Protein AF-A0A7S0TZ44-F1 (afdb_monomer)

pLDDT: mean 77.36, std 18.22, range [41.59, 94.25]

Structure (mmCIF, N/CA/C/O backbone):
data_AF-A0A7S0TZ44-F1
#
_entry.id   AF-A0A7S0TZ44-F1
#
loop_
_atom_site.group_PDB
_atom_site.id
_atom_site.type_symbol
_atom_site.label_atom_id
_atom_site.label_alt_id
_atom_site.label_comp_id
_atom_site.label_asym_id
_atom_site.label_entity_id
_atom_site.label_seq_id
_atom_site.pdbx_PDB_ins_code
_atom_site.Cartn_x
_atom_site.Cartn_y
_atom_site.Cartn_z
_atom_site.occupancy
_atom_site.B_iso_or_equiv
_atom_site.auth_seq_id
_atom_site.auth_comp_id
_atom_site.auth_asym_id
_atom_site.auth_atom_id
_atom_site.pdbx_PDB_model_num
ATOM 1 N N . SER A 1 1 ? 3.700 -20.459 31.902 1.00 42.25 1 SER A N 1
ATOM 2 C CA . SER A 1 1 ? 3.977 -20.984 30.556 1.00 42.25 1 SER A CA 1
ATOM 3 C C . SER A 1 1 ? 3.675 -19.927 29.524 1.00 42.25 1 SER A C 1
ATOM 5 O O . SER A 1 1 ? 2.508 -19.684 29.260 1.00 42.25 1 SER A O 1
ATOM 7 N N . SER A 1 2 ? 4.704 -19.300 28.960 1.00 41.72 2 SER A N 1
ATOM 8 C CA . SER A 1 2 ? 4.569 -18.584 27.691 1.00 41.72 2 SER A CA 1
ATOM 9 C C . SER A 1 2 ? 5.409 -19.339 26.679 1.00 41.72 2 SER A C 1
ATOM 11 O O . SER A 1 2 ? 6.624 -19.182 26.624 1.00 41.72 2 SER A O 1
ATOM 13 N N . SER A 1 3 ? 4.753 -20.222 25.932 1.00 45.66 3 SER A N 1
ATOM 14 C CA . SER A 1 3 ? 5.326 -20.787 24.719 1.00 45.66 3 SER A CA 1
ATOM 15 C C . SER A 1 3 ? 5.239 -19.704 23.650 1.00 45.66 3 SER A C 1
ATOM 17 O O . SER A 1 3 ? 4.168 -19.455 23.110 1.00 45.66 3 SER A O 1
ATOM 19 N N . SER A 1 4 ? 6.351 -19.039 23.356 1.00 49.12 4 SER A N 1
ATOM 20 C CA . SER A 1 4 ? 6.567 -18.472 22.026 1.00 49.12 4 SER A CA 1
ATOM 21 C C . SER A 1 4 ? 7.534 -19.400 21.322 1.00 49.12 4 SER A C 1
ATOM 23 O O . SER A 1 4 ? 8.748 -19.291 21.456 1.00 49.12 4 SER A O 1
ATOM 25 N N . SER A 1 5 ? 6.961 -20.376 20.629 1.00 53.22 5 SER A N 1
ATOM 26 C CA . SER A 1 5 ? 7.654 -21.096 19.579 1.00 53.22 5 SER A CA 1
ATOM 27 C C . SER A 1 5 ? 6.917 -20.779 18.292 1.00 53.22 5 SER A C 1
ATOM 29 O O . SER A 1 5 ? 5.775 -21.185 18.114 1.00 53.22 5 SER A O 1
ATOM 31 N N . SER A 1 6 ? 7.568 -20.000 17.441 1.00 48.81 6 SER A N 1
ATOM 32 C CA . SER A 1 6 ? 7.549 -20.251 16.007 1.00 48.81 6 SER A CA 1
ATOM 33 C C . SER A 1 6 ? 8.758 -19.548 15.414 1.00 48.81 6 SER A C 1
ATOM 35 O O . SER A 1 6 ? 8.700 -18.423 14.929 1.00 48.81 6 SER A O 1
ATOM 37 N N . SER A 1 7 ? 9.897 -20.223 15.542 1.00 59.69 7 SER A N 1
ATOM 38 C CA . SER A 1 7 ? 10.967 -20.060 14.574 1.00 59.69 7 SER A CA 1
ATOM 39 C C . SER A 1 7 ? 10.567 -20.937 13.394 1.00 59.69 7 SER A C 1
ATOM 41 O O . SER A 1 7 ? 10.600 -22.161 13.498 1.00 59.69 7 SER A O 1
ATOM 43 N N . SER A 1 8 ? 10.110 -20.321 12.310 1.00 46.38 8 SER A N 1
ATOM 44 C CA . SER A 1 8 ? 10.049 -20.980 11.011 1.00 46.38 8 SER A CA 1
ATOM 45 C C . SER A 1 8 ? 10.737 -20.057 10.023 1.00 46.38 8 SER A C 1
ATOM 47 O O . SER A 1 8 ? 10.127 -19.186 9.409 1.00 46.38 8 SER A O 1
ATOM 49 N N . SER A 1 9 ? 12.058 -20.212 9.945 1.00 48.16 9 SER A N 1
ATOM 50 C CA . SER A 1 9 ? 12.849 -19.749 8.814 1.00 48.16 9 SER A CA 1
ATOM 51 C C . SER A 1 9 ? 12.492 -20.613 7.606 1.00 48.16 9 SER A C 1
ATOM 53 O O . SER A 1 9 ? 13.201 -21.559 7.278 1.00 48.16 9 SER A O 1
ATOM 55 N N . SER A 1 10 ? 11.377 -20.302 6.956 1.00 46.41 10 SER A N 1
ATOM 56 C CA . SER A 1 10 ? 11.284 -20.434 5.508 1.00 46.41 10 SER A CA 1
ATOM 57 C C . SER A 1 10 ? 11.342 -19.022 4.953 1.00 46.41 10 SER A C 1
ATOM 59 O O . SER A 1 10 ? 10.679 -18.109 5.440 1.00 46.41 10 SER A O 1
ATOM 61 N N . LEU A 1 11 ? 12.242 -18.808 3.997 1.00 44.06 11 LEU A N 1
ATOM 62 C CA . LEU A 1 11 ? 12.350 -17.562 3.247 1.00 44.06 11 LEU A CA 1
ATOM 63 C C . LEU A 1 11 ? 11.166 -17.490 2.278 1.00 44.06 11 LEU A C 1
ATOM 65 O O . LEU A 1 11 ? 11.339 -17.477 1.065 1.00 44.06 11 LEU A O 1
ATOM 69 N N . ASP A 1 12 ? 9.950 -17.484 2.811 1.00 50.78 12 ASP A N 1
ATOM 70 C CA . ASP A 1 12 ? 8.770 -17.135 2.050 1.00 50.78 12 ASP A CA 1
ATOM 71 C C . ASP A 1 12 ? 8.889 -15.631 1.810 1.00 50.78 12 ASP A C 1
ATOM 73 O O . ASP A 1 12 ? 8.639 -14.818 2.705 1.00 50.78 12 ASP A O 1
ATOM 77 N N . SER A 1 13 ? 9.335 -15.234 0.616 1.00 53.44 13 SER A N 1
ATOM 78 C CA . SER A 1 13 ? 9.486 -13.824 0.223 1.00 53.44 13 SER A CA 1
ATOM 79 C C . SER A 1 13 ? 8.228 -12.990 0.521 1.00 53.44 13 SER A C 1
ATOM 81 O O . SER A 1 13 ? 8.322 -11.788 0.756 1.00 53.44 13 SER A O 1
ATOM 83 N N . ASN A 1 14 ? 7.066 -13.641 0.620 1.00 54.12 14 ASN A N 1
ATOM 84 C CA . ASN A 1 14 ? 5.782 -13.039 0.962 1.00 54.12 14 ASN A CA 1
ATOM 85 C C . ASN A 1 14 ? 5.677 -12.547 2.419 1.00 54.12 14 ASN A C 1
ATOM 87 O O . ASN A 1 14 ? 4.995 -11.554 2.664 1.00 54.12 14 ASN A O 1
ATOM 91 N N . ASN A 1 15 ? 6.366 -13.162 3.391 1.00 55.81 15 ASN A N 1
ATOM 92 C CA . ASN A 1 15 ? 6.263 -12.758 4.804 1.00 55.81 15 ASN A CA 1
ATOM 93 C C . ASN A 1 15 ? 7.085 -11.493 5.135 1.00 55.81 15 ASN A C 1
ATOM 95 O O . ASN A 1 15 ? 6.865 -10.843 6.156 1.00 55.81 15 ASN A O 1
ATOM 99 N N . GLN A 1 16 ? 8.020 -11.107 4.261 1.00 62.81 16 GLN A N 1
ATOM 100 C CA . GLN A 1 16 ? 8.857 -9.912 4.445 1.00 62.81 16 GLN A CA 1
ATOM 101 C C . GLN A 1 16 ? 8.170 -8.617 3.977 1.00 62.81 16 GLN A C 1
ATOM 103 O O . GLN A 1 16 ? 8.497 -7.530 4.455 1.00 62.81 16 GLN A O 1
ATOM 108 N N . LEU A 1 17 ? 7.176 -8.720 3.091 1.00 74.19 17 LEU A N 1
ATOM 109 C CA . LEU A 1 17 ? 6.434 -7.577 2.548 1.00 74.19 17 LEU A CA 1
ATOM 110 C C . LEU A 1 17 ? 5.672 -6.773 3.623 1.00 74.19 17 LEU A C 1
ATOM 112 O O . LEU A 1 17 ? 5.845 -5.549 3.672 1.00 74.19 17 LEU A O 1
ATOM 116 N N . PRO A 1 18 ? 4.866 -7.393 4.516 1.00 72.44 18 PRO A N 1
ATOM 117 C CA . PRO A 1 18 ? 4.168 -6.650 5.568 1.00 72.44 18 PRO A CA 1
ATOM 118 C C . PRO A 1 18 ? 5.127 -6.050 6.605 1.00 72.44 18 PRO A C 1
ATOM 120 O O . PRO A 1 18 ? 4.837 -4.991 7.162 1.00 72.44 18 PRO A O 1
ATOM 123 N N . MET A 1 19 ? 6.286 -6.679 6.831 1.00 70.69 19 MET A N 1
ATOM 124 C CA . MET A 1 19 ? 7.316 -6.178 7.750 1.00 70.69 19 MET A CA 1
ATOM 125 C C . MET A 1 19 ? 7.849 -4.824 7.270 1.00 70.69 19 MET A C 1
ATOM 127 O O . MET A 1 19 ? 7.840 -3.854 8.024 1.00 70.69 19 MET A O 1
ATOM 131 N N . GLN A 1 20 ? 8.219 -4.734 5.989 1.00 73.19 20 GLN A N 1
ATOM 132 C CA . GLN A 1 20 ? 8.731 -3.501 5.383 1.00 73.19 20 GLN A CA 1
ATOM 133 C C . GLN A 1 20 ? 7.664 -2.414 5.239 1.00 73.19 20 GLN A C 1
ATOM 135 O O . GLN A 1 20 ? 7.935 -1.223 5.369 1.00 73.19 20 GLN A O 1
ATOM 140 N N . PHE A 1 21 ? 6.412 -2.810 5.028 1.00 77.94 21 PHE A N 1
ATOM 141 C CA . PHE A 1 21 ? 5.292 -1.876 5.002 1.00 77.94 21 PHE A CA 1
ATOM 142 C C . PHE A 1 21 ? 5.088 -1.153 6.344 1.00 77.94 21 PHE A C 1
ATOM 144 O O . PHE A 1 21 ? 4.677 0.014 6.371 1.00 77.94 21 PHE A O 1
ATOM 151 N N . ASN A 1 22 ? 5.396 -1.841 7.448 1.00 74.50 22 ASN A N 1
ATOM 152 C CA . ASN A 1 22 ? 5.301 -1.303 8.797 1.00 74.50 22 ASN A CA 1
ATOM 153 C C . ASN A 1 22 ? 6.616 -0.672 9.301 1.00 74.50 22 ASN A C 1
ATOM 155 O O . ASN A 1 22 ? 6.655 -0.205 10.441 1.00 74.50 22 ASN A O 1
ATOM 159 N N . GLU A 1 23 ? 7.669 -0.612 8.474 1.00 66.94 23 GLU A N 1
ATOM 160 C CA . GLU A 1 23 ? 8.901 0.110 8.812 1.00 66.94 23 GLU A CA 1
ATOM 161 C C . GLU A 1 23 ? 8.597 1.597 9.028 1.00 66.94 23 GLU A C 1
ATOM 163 O O . GLU A 1 23 ? 7.904 2.264 8.240 1.00 66.94 23 GLU A O 1
ATOM 168 N N . MET A 1 24 ? 9.125 2.131 10.128 1.00 58.72 24 MET A N 1
ATOM 169 C CA . MET A 1 24 ? 9.036 3.555 10.416 1.00 58.72 24 MET A CA 1
ATOM 170 C C . MET A 1 24 ? 10.027 4.313 9.540 1.00 58.72 24 MET A C 1
ATOM 172 O O . MET A 1 24 ? 11.190 3.943 9.411 1.00 58.72 24 MET A O 1
ATOM 176 N N . HIS A 1 25 ? 9.573 5.413 8.946 1.00 52.88 25 HIS A N 1
ATOM 177 C CA . HIS A 1 25 ? 10.436 6.213 8.092 1.00 52.88 25 HIS A CA 1
ATOM 178 C C . HIS A 1 25 ? 11.391 7.067 8.939 1.00 52.88 25 HIS A C 1
ATOM 180 O O . HIS A 1 25 ? 11.000 8.113 9.468 1.00 52.88 25 HIS A O 1
ATOM 186 N N . GLU A 1 26 ? 12.662 6.678 9.019 1.00 49.28 26 GLU A N 1
ATOM 187 C CA . GLU A 1 26 ? 13.700 7.502 9.636 1.00 49.28 26 GLU A CA 1
ATOM 188 C C . GLU A 1 26 ? 14.156 8.609 8.677 1.00 49.28 26 GLU A C 1
ATOM 190 O O . GLU A 1 26 ? 14.868 8.383 7.703 1.00 49.28 26 GLU A O 1
ATOM 195 N N . SER A 1 27 ? 13.753 9.852 8.955 1.00 44.59 27 SER A N 1
ATOM 196 C CA . SER A 1 27 ? 14.374 11.030 8.344 1.00 44.59 27 SER A CA 1
ATOM 197 C C . SER A 1 27 ? 15.217 11.736 9.395 1.00 44.59 27 SER A C 1
ATOM 199 O O . SER A 1 27 ? 14.709 12.062 10.471 1.00 44.59 27 SER A O 1
ATOM 201 N N . ARG A 1 28 ? 16.494 11.993 9.071 1.00 45.84 28 ARG A N 1
ATOM 202 C CA . ARG A 1 28 ? 17.472 12.696 9.921 1.00 45.84 28 ARG A CA 1
ATOM 203 C C . ARG A 1 28 ? 16.820 13.870 10.665 1.00 45.84 28 ARG A C 1
ATOM 205 O O . ARG A 1 28 ? 16.541 14.909 10.076 1.00 45.84 28 ARG A O 1
ATOM 212 N N . GLY A 1 29 ? 16.579 13.682 11.962 1.00 49.50 29 GLY A N 1
ATOM 213 C CA . GLY A 1 29 ? 16.135 14.728 12.886 1.00 49.50 29 GLY A CA 1
ATOM 214 C C . GLY A 1 29 ? 14.635 14.814 13.186 1.00 49.50 29 GLY A C 1
ATOM 215 O O . GLY A 1 29 ? 14.265 15.613 14.043 1.00 49.50 29 GLY A O 1
ATOM 216 N N . ARG A 1 30 ? 13.755 14.009 12.567 1.00 50.12 30 ARG A N 1
ATOM 217 C CA . ARG A 1 30 ? 12.316 14.033 12.895 1.00 50.12 30 ARG A CA 1
ATOM 218 C C . ARG A 1 30 ? 11.755 12.621 13.035 1.00 50.12 30 ARG A C 1
ATOM 220 O O . ARG A 1 30 ? 11.663 11.888 12.057 1.00 50.12 30 ARG A O 1
ATOM 227 N N . ARG A 1 31 ? 11.379 12.253 14.266 1.00 53.88 31 ARG A N 1
ATOM 228 C CA . ARG A 1 31 ? 10.688 10.993 14.577 1.00 53.88 31 ARG A CA 1
ATOM 229 C C . ARG A 1 31 ? 9.304 11.029 13.935 1.00 53.88 31 ARG A C 1
ATOM 231 O O . ARG A 1 31 ? 8.388 11.629 14.488 1.00 53.88 31 ARG A O 1
ATOM 238 N N . HIS A 1 32 ? 9.171 10.450 12.747 1.00 61.16 32 HIS A N 1
ATOM 239 C CA . HIS A 1 32 ? 7.865 10.178 12.166 1.00 61.16 32 HIS A CA 1
ATOM 240 C C . HIS A 1 32 ? 7.339 8.878 12.764 1.00 61.16 32 HIS A C 1
ATOM 242 O O . HIS A 1 32 ? 7.989 7.844 12.682 1.00 61.16 32 HIS A O 1
ATOM 248 N N . THR A 1 33 ? 6.164 8.948 13.378 1.00 77.19 33 THR A N 1
ATOM 249 C CA . THR A 1 33 ? 5.504 7.801 14.0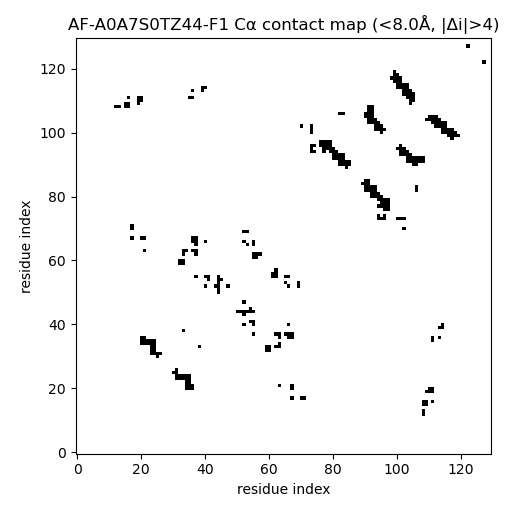04 1.00 77.19 33 THR A CA 1
ATOM 250 C C . THR A 1 33 ? 4.580 7.060 13.016 1.00 77.19 33 THR A C 1
ATOM 252 O O . THR A 1 33 ? 4.096 5.967 13.318 1.00 77.19 33 THR A O 1
ATOM 255 N N . LEU A 1 34 ? 4.368 7.622 11.821 1.00 83.69 34 LEU A N 1
ATOM 256 C CA . LEU A 1 34 ? 3.627 7.023 10.707 1.00 83.69 34 LEU A CA 1
ATOM 257 C C . LEU A 1 34 ? 4.532 6.228 9.766 1.00 83.69 34 LEU A C 1
ATOM 259 O O . LEU A 1 34 ? 5.572 6.724 9.323 1.00 83.69 34 LEU A O 1
ATOM 263 N N . THR A 1 35 ? 4.073 5.039 9.387 1.00 87.94 35 THR A N 1
ATOM 264 C CA . THR A 1 35 ? 4.765 4.157 8.440 1.00 87.94 35 THR A CA 1
ATOM 265 C C . THR A 1 35 ? 4.582 4.613 6.995 1.00 87.94 35 THR A C 1
ATOM 267 O O . THR A 1 35 ? 3.701 5.418 6.665 1.00 87.94 35 THR A O 1
ATOM 270 N N . VAL A 1 36 ? 5.421 4.091 6.097 1.00 88.88 36 VAL A N 1
ATOM 271 C CA . VAL A 1 36 ? 5.282 4.318 4.648 1.00 88.88 36 VAL A CA 1
ATOM 272 C C . VAL A 1 36 ? 3.903 3.893 4.138 1.00 88.88 36 VAL A C 1
ATOM 274 O O . VAL A 1 36 ? 3.276 4.627 3.368 1.00 88.88 36 VAL A O 1
ATOM 277 N N . GLY A 1 37 ? 3.393 2.771 4.646 1.00 89.00 37 GLY A N 1
ATOM 278 C CA . GLY A 1 37 ? 2.079 2.245 4.318 1.00 89.00 37 GLY A CA 1
ATOM 279 C C . GLY A 1 37 ? 0.926 3.159 4.717 1.00 89.00 37 GLY A C 1
ATOM 280 O O . GLY A 1 37 ? 0.086 3.496 3.883 1.00 89.00 37 GLY A O 1
ATOM 281 N N . ALA A 1 38 ? 0.922 3.646 5.961 1.00 90.44 38 ALA A N 1
ATOM 282 C CA . ALA A 1 38 ? -0.117 4.550 6.458 1.00 90.44 38 ALA A CA 1
ATOM 283 C C . ALA A 1 38 ? -0.186 5.861 5.668 1.00 90.44 38 ALA A C 1
ATOM 285 O O . ALA A 1 38 ? -1.268 6.382 5.385 1.00 90.44 38 ALA A O 1
ATOM 286 N N . ARG A 1 39 ? 0.976 6.387 5.266 1.00 89.75 39 ARG A N 1
ATOM 287 C CA . ARG A 1 39 ? 1.061 7.602 4.445 1.00 89.75 39 ARG A CA 1
ATOM 288 C C . ARG A 1 39 ? 0.501 7.381 3.044 1.00 89.75 39 ARG A C 1
ATOM 290 O O . ARG A 1 39 ? -0.170 8.272 2.526 1.00 89.75 39 ARG A O 1
ATOM 297 N N . ALA A 1 40 ? 0.789 6.232 2.432 1.00 90.94 40 ALA A N 1
ATOM 298 C CA . ALA A 1 40 ? 0.234 5.881 1.132 1.00 90.94 40 ALA A CA 1
ATOM 299 C C . ALA A 1 40 ? -1.282 5.670 1.228 1.00 90.94 40 ALA A C 1
ATOM 301 O O . ALA A 1 40 ? -2.020 6.300 0.474 1.00 90.94 40 ALA A O 1
ATOM 302 N N . LEU A 1 41 ? -1.748 4.884 2.206 1.00 90.94 41 LEU A N 1
ATOM 303 C CA . LEU A 1 41 ? -3.168 4.591 2.401 1.00 90.94 41 LEU A CA 1
ATOM 304 C C . LEU A 1 41 ? -3.993 5.870 2.560 1.00 90.94 41 LEU A C 1
ATOM 306 O O . LEU A 1 41 ? -4.994 6.038 1.873 1.00 90.94 41 LEU A O 1
ATOM 310 N N . ALA A 1 42 ? -3.543 6.809 3.398 1.00 90.00 42 ALA A N 1
ATOM 311 C CA . ALA A 1 42 ? -4.257 8.063 3.632 1.00 90.00 42 ALA A CA 1
ATOM 312 C C . ALA A 1 42 ? -4.504 8.872 2.346 1.00 90.00 42 ALA A C 1
ATOM 314 O O . ALA A 1 42 ? -5.534 9.535 2.231 1.00 90.00 42 ALA A O 1
ATOM 315 N N . LYS A 1 43 ? -3.597 8.798 1.360 1.00 87.75 43 LYS A N 1
ATOM 316 C CA . LYS A 1 43 ? -3.779 9.450 0.052 1.00 87.75 43 LYS A CA 1
ATOM 317 C C . LYS A 1 43 ? -4.850 8.774 -0.802 1.00 87.75 43 LYS A C 1
ATOM 319 O O . LYS A 1 43 ? -5.556 9.468 -1.526 1.00 87.75 43 LYS A O 1
ATOM 324 N N . HIS A 1 44 ? -4.965 7.451 -0.732 1.00 87.62 44 HIS A N 1
ATOM 325 C CA . HIS A 1 44 ? -5.999 6.715 -1.459 1.00 87.62 44 HIS A CA 1
ATOM 326 C C . HIS A 1 44 ? -7.358 6.827 -0.762 1.00 87.62 44 HIS A C 1
ATOM 328 O O . HIS A 1 44 ? -8.355 7.092 -1.425 1.00 87.62 44 HIS A O 1
ATOM 334 N N . ALA A 1 45 ? -7.390 6.746 0.569 1.00 88.19 45 ALA A N 1
ATOM 335 C CA . ALA A 1 45 ? -8.599 6.894 1.378 1.00 88.19 45 ALA A CA 1
ATOM 336 C C . ALA A 1 45 ? -9.296 8.251 1.181 1.00 88.19 45 ALA A C 1
ATOM 338 O O . ALA A 1 45 ? -10.518 8.316 1.173 1.00 88.19 45 ALA A O 1
ATOM 339 N N . VAL A 1 46 ? -8.541 9.340 0.976 1.00 84.75 46 VAL A N 1
ATOM 340 C CA . VAL A 1 46 ? -9.137 10.659 0.679 1.00 84.75 46 VAL A CA 1
ATOM 341 C C . VAL A 1 46 ? -9.618 10.792 -0.772 1.00 84.75 46 VAL A C 1
ATOM 343 O O . VAL A 1 46 ? -10.453 11.644 -1.063 1.00 84.75 46 VAL A O 1
ATOM 346 N N . ARG A 1 47 ? -9.089 9.978 -1.694 1.00 80.12 47 ARG A N 1
ATOM 347 C CA . ARG A 1 47 ? -9.437 10.018 -3.124 1.00 80.12 47 ARG A CA 1
ATOM 348 C C . ARG A 1 47 ? -10.583 9.081 -3.492 1.00 80.12 47 ARG A C 1
ATOM 350 O O . ARG A 1 47 ? -11.355 9.406 -4.386 1.00 80.12 47 ARG A O 1
ATOM 357 N N . SER A 1 48 ? -10.694 7.943 -2.819 1.00 78.12 48 SER A N 1
ATOM 358 C CA . SER A 1 48 ? -11.727 6.938 -3.062 1.00 78.12 48 SER A CA 1
ATOM 359 C C . SER A 1 48 ? -12.892 7.127 -2.095 1.00 78.12 48 SER A C 1
ATOM 361 O O . SER A 1 48 ? -12.705 7.198 -0.882 1.00 78.12 48 SER A O 1
ATOM 363 N N . SER A 1 49 ? -14.111 7.193 -2.635 1.00 78.06 49 SER A N 1
ATOM 364 C CA . SER A 1 49 ? -15.335 7.279 -1.826 1.00 78.06 49 SER A CA 1
ATOM 365 C C . SER A 1 49 ? -15.862 5.898 -1.408 1.00 78.06 49 SER A C 1
ATOM 367 O O . SER A 1 49 ? -16.664 5.799 -0.482 1.00 78.06 49 SER A O 1
ATOM 369 N N . ASP A 1 50 ? -15.357 4.829 -2.030 1.00 81.06 50 ASP A N 1
ATOM 370 C CA . ASP A 1 50 ? -15.802 3.436 -1.867 1.00 81.06 50 ASP A CA 1
ATOM 371 C C . ASP A 1 50 ? -15.509 2.839 -0.488 1.00 81.06 50 ASP A C 1
ATOM 373 O O . ASP A 1 50 ? -15.909 1.717 -0.192 1.00 81.06 50 ASP A O 1
ATOM 377 N N . LYS A 1 51 ? -14.771 3.561 0.366 1.00 86.81 51 LYS A N 1
ATOM 378 C CA . LYS A 1 51 ? -14.319 3.112 1.694 1.00 86.81 51 LYS A CA 1
ATOM 379 C C . LYS A 1 51 ? -13.519 1.809 1.696 1.00 86.81 51 LYS A C 1
ATOM 381 O O . LYS A 1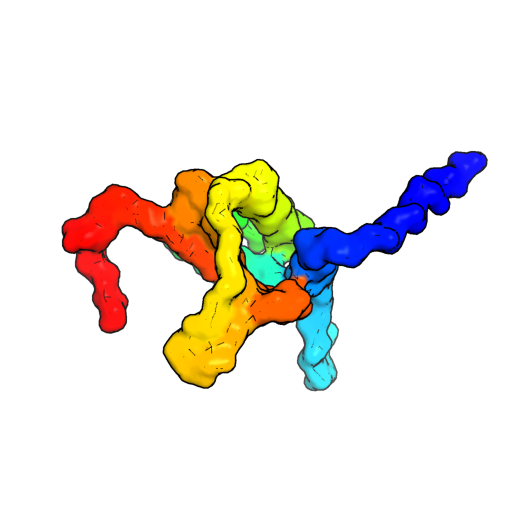 51 ? -13.212 1.295 2.768 1.00 86.81 51 LYS A O 1
ATOM 386 N N . TRP A 1 52 ? -13.118 1.309 0.529 1.00 89.94 52 TRP A N 1
ATOM 387 C CA . TRP A 1 52 ? -12.335 0.084 0.412 1.00 89.94 52 TRP A CA 1
ATOM 388 C C . TRP A 1 52 ? -10.984 0.213 1.130 1.00 89.94 52 TRP A C 1
ATOM 390 O O . TRP A 1 52 ? -10.604 -0.655 1.913 1.00 89.94 52 TRP A O 1
ATOM 400 N N . TRP A 1 53 ? -10.324 1.363 0.951 1.00 90.31 53 TRP A N 1
ATOM 401 C CA . TRP A 1 53 ? -9.092 1.747 1.652 1.00 90.31 53 TRP A CA 1
ATOM 402 C C . TRP A 1 53 ? -9.299 2.115 3.134 1.00 90.31 53 TRP A C 1
ATOM 404 O O . TRP A 1 53 ? -8.329 2.386 3.836 1.00 90.31 53 TRP A O 1
ATOM 414 N N . GLY A 1 54 ? -10.542 2.166 3.616 1.00 89.69 54 GLY A N 1
ATOM 415 C CA . GLY A 1 54 ? -10.871 2.622 4.965 1.00 89.69 54 GLY A CA 1
ATOM 416 C C . GLY A 1 54 ? -10.756 4.138 5.151 1.00 89.69 54 GLY A C 1
ATOM 417 O O . GLY A 1 54 ? -10.733 4.910 4.193 1.00 89.69 54 GLY A O 1
ATOM 418 N N . ASP A 1 55 ? -10.719 4.573 6.410 1.00 90.81 55 ASP A N 1
ATOM 419 C CA . ASP A 1 55 ? -10.665 5.985 6.806 1.00 90.81 55 ASP A CA 1
ATOM 420 C C . ASP A 1 55 ? -9.644 6.135 7.951 1.00 90.81 55 ASP A C 1
ATOM 422 O O . ASP A 1 55 ? -10.009 6.051 9.125 1.00 90.81 55 ASP A O 1
ATOM 426 N N . PRO A 1 56 ? -8.341 6.316 7.641 1.00 87.62 56 PRO A N 1
ATOM 427 C CA . PRO A 1 56 ? -7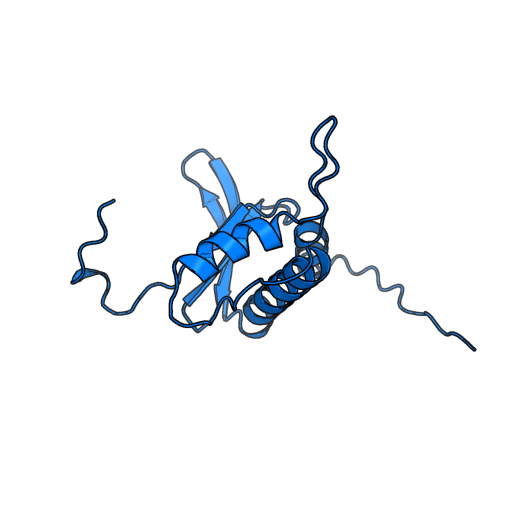.279 6.333 8.644 1.00 87.62 56 PRO A CA 1
ATOM 428 C C . PRO A 1 56 ? -7.360 7.605 9.507 1.00 87.62 56 PRO A C 1
ATOM 430 O O . PRO A 1 56 ? -6.689 8.611 9.249 1.00 87.62 56 PRO A O 1
ATOM 433 N N . ARG A 1 57 ? -8.178 7.562 10.564 1.00 85.50 57 ARG A N 1
ATOM 434 C CA . ARG A 1 57 ? -8.370 8.634 11.555 1.00 85.50 57 ARG A CA 1
ATOM 435 C C . ARG A 1 57 ? -7.808 8.259 12.925 1.00 85.50 57 ARG A C 1
ATOM 437 O O . ARG A 1 57 ? -7.537 7.104 13.224 1.00 85.50 57 ARG A O 1
ATOM 444 N N . GLY A 1 58 ? -7.625 9.273 13.769 1.00 88.12 58 GLY A N 1
ATOM 445 C CA . GLY A 1 58 ? -7.122 9.096 15.131 1.00 88.12 58 GLY A CA 1
ATOM 446 C C . GLY A 1 58 ? -5.588 9.045 15.221 1.00 88.12 58 GLY A C 1
ATOM 447 O O . GLY A 1 58 ? -4.911 9.704 14.417 1.00 88.12 58 GLY A O 1
ATOM 448 N N . PRO A 1 59 ? -5.032 8.339 16.226 1.00 90.12 59 PRO A N 1
ATOM 449 C CA . PRO A 1 59 ? -3.597 8.324 16.495 1.00 90.12 59 PRO A CA 1
ATOM 450 C C . PRO A 1 59 ? -2.814 7.590 15.402 1.00 90.12 59 PRO A C 1
ATOM 452 O O . PRO A 1 59 ? -3.340 6.737 14.691 1.00 90.12 59 PRO A O 1
ATOM 455 N N . GLU A 1 60 ? -1.524 7.895 15.289 1.00 88.06 60 GLU A N 1
ATOM 456 C CA . GLU A 1 60 ? -0.633 7.335 14.263 1.00 88.06 60 GLU A CA 1
ATOM 457 C C . GLU A 1 60 ? -0.581 5.799 14.305 1.00 88.06 60 GLU A C 1
ATOM 459 O O . GLU A 1 60 ? -0.633 5.158 13.260 1.00 88.06 60 GLU A O 1
ATOM 464 N N . ALA A 1 61 ? -0.603 5.206 15.505 1.00 86.62 61 ALA A N 1
ATOM 465 C CA . ALA A 1 61 ? -0.669 3.756 15.687 1.00 86.62 61 ALA A CA 1
ATOM 466 C C . ALA A 1 61 ? -1.921 3.123 15.049 1.00 86.62 61 ALA A C 1
ATOM 468 O O . ALA A 1 61 ? -1.816 2.079 14.410 1.00 86.62 61 ALA A O 1
ATOM 469 N N . ALA A 1 62 ? -3.087 3.770 15.170 1.00 89.94 62 ALA A N 1
ATOM 470 C CA . ALA A 1 62 ? -4.325 3.280 14.562 1.00 89.94 62 ALA A CA 1
ATOM 471 C C . ALA A 1 62 ? -4.250 3.339 13.030 1.00 89.94 62 ALA A C 1
ATOM 473 O O . ALA A 1 62 ? -4.604 2.379 12.355 1.00 89.94 62 ALA A O 1
ATOM 474 N N . LYS A 1 63 ? -3.698 4.429 12.480 1.00 91.25 63 LYS A N 1
ATOM 475 C CA . LYS A 1 63 ? -3.488 4.583 11.031 1.00 91.25 63 LYS A CA 1
ATOM 476 C C . LYS A 1 63 ? -2.541 3.521 10.469 1.00 91.25 63 LYS A C 1
ATOM 478 O O . LYS A 1 63 ? -2.780 3.012 9.378 1.00 91.25 63 LYS A O 1
ATOM 483 N N . ASN A 1 64 ? -1.483 3.186 11.209 1.00 91.00 64 ASN A N 1
ATOM 484 C CA . ASN A 1 64 ? -0.543 2.131 10.826 1.00 91.00 64 ASN A CA 1
ATOM 485 C C . ASN A 1 64 ? -1.229 0.755 10.801 1.00 91.00 64 ASN A C 1
ATOM 487 O O . ASN A 1 64 ? -1.080 0.024 9.824 1.00 91.00 64 ASN A O 1
ATOM 491 N N . ALA A 1 65 ? -2.020 0.434 11.832 1.00 90.31 65 ALA A N 1
ATO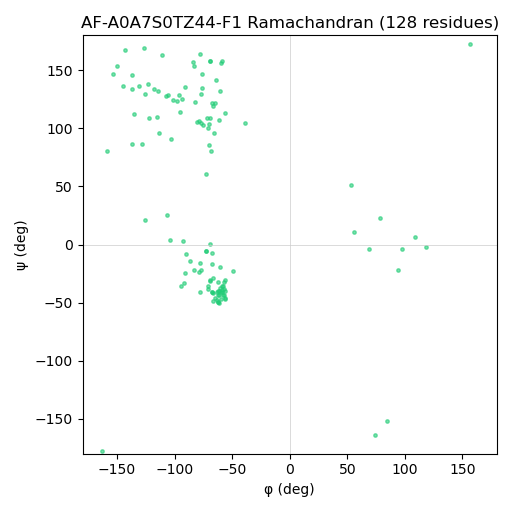M 492 C CA . ALA A 1 65 ? -2.772 -0.820 11.897 1.00 90.31 65 ALA A CA 1
ATOM 493 C C . ALA A 1 65 ? -3.800 -0.948 10.757 1.00 90.31 65 ALA A C 1
ATOM 495 O O . ALA A 1 65 ? -3.875 -1.994 10.116 1.00 90.31 65 ALA A O 1
ATOM 496 N N . GLU A 1 66 ? -4.535 0.128 10.457 1.00 91.94 66 GLU A N 1
ATOM 497 C CA . GLU A 1 66 ? -5.503 0.175 9.351 1.00 91.94 66 GLU A CA 1
ATOM 498 C C . GLU A 1 66 ? -4.826 -0.104 8.001 1.00 91.94 66 GLU A C 1
ATOM 500 O O . GLU A 1 66 ? -5.268 -0.946 7.222 1.00 91.94 66 GLU A O 1
ATOM 505 N N . ALA A 1 67 ? -3.693 0.554 7.746 1.00 92.19 67 ALA A N 1
ATOM 506 C CA . ALA A 1 67 ? -2.934 0.372 6.516 1.00 92.19 67 ALA A CA 1
ATOM 507 C C . ALA A 1 67 ? -2.475 -1.076 6.319 1.00 92.19 67 ALA A C 1
ATOM 509 O O . ALA A 1 67 ? -2.544 -1.597 5.205 1.00 92.19 67 ALA A O 1
ATOM 510 N N . LEU A 1 68 ? -2.033 -1.730 7.397 1.00 90.81 68 LEU A N 1
ATOM 511 C CA . LEU A 1 68 ? -1.624 -3.129 7.353 1.00 90.81 68 LEU A CA 1
ATOM 512 C C . LEU A 1 68 ? -2.817 -4.054 7.084 1.00 90.81 68 LEU A C 1
ATOM 514 O O . LEU A 1 68 ? -2.696 -4.973 6.283 1.00 90.81 68 LEU A O 1
ATOM 518 N N . SER A 1 69 ? -3.969 -3.790 7.702 1.00 92.12 69 SER A N 1
ATOM 519 C CA . SER A 1 69 ? -5.205 -4.550 7.472 1.00 92.12 69 SER A CA 1
ATOM 520 C C . SER A 1 69 ? -5.605 -4.549 5.992 1.00 92.12 69 SER A C 1
ATOM 522 O O . SER A 1 69 ? -5.858 -5.601 5.405 1.00 92.12 69 SER A O 1
ATOM 524 N N . VAL A 1 70 ? -5.565 -3.375 5.351 1.00 92.56 70 VAL A N 1
ATOM 525 C CA . VAL A 1 70 ? -5.846 -3.241 3.914 1.00 92.56 70 VAL A CA 1
ATOM 526 C C . VAL A 1 70 ? -4.831 -4.006 3.071 1.00 92.56 70 VAL A C 1
ATOM 528 O O . VAL A 1 70 ? -5.199 -4.667 2.104 1.00 92.56 70 VAL A O 1
ATOM 531 N N . LEU A 1 71 ? -3.555 -3.956 3.446 1.00 91.88 71 LEU A N 1
ATOM 532 C CA . LEU A 1 71 ? -2.523 -4.694 2.738 1.00 91.88 71 LEU A CA 1
ATOM 533 C C . LEU A 1 71 ? -2.737 -6.212 2.819 1.00 91.88 71 LEU A C 1
ATOM 535 O O . LEU A 1 71 ? -2.666 -6.895 1.801 1.00 91.88 71 LEU A O 1
ATOM 539 N N . LEU A 1 72 ? -2.997 -6.735 4.018 1.00 91.25 72 LEU A N 1
ATOM 540 C CA . LEU A 1 72 ? -3.259 -8.159 4.227 1.00 91.25 72 LEU A CA 1
ATOM 541 C C . LEU A 1 72 ? -4.471 -8.616 3.413 1.00 91.25 72 LEU A C 1
ATOM 543 O O . LEU A 1 72 ? -4.404 -9.667 2.787 1.00 91.25 72 LEU A O 1
ATOM 547 N N . ARG A 1 73 ? -5.518 -7.786 3.326 1.00 92.06 73 ARG A N 1
ATOM 548 C CA . ARG A 1 73 ? -6.674 -8.039 2.457 1.00 92.06 73 ARG A CA 1
ATOM 549 C C . ARG A 1 73 ? -6.276 -8.184 0.985 1.00 92.06 73 ARG A C 1
ATOM 551 O O . ARG A 1 73 ? -6.745 -9.111 0.337 1.00 92.06 73 ARG A O 1
ATOM 558 N N . ILE A 1 74 ? -5.392 -7.318 0.468 1.00 92.44 74 ILE A N 1
ATOM 559 C CA . ILE A 1 74 ? -4.882 -7.436 -0.914 1.00 92.44 74 ILE A CA 1
ATOM 560 C C . ILE A 1 74 ? -4.228 -8.796 -1.124 1.00 92.44 74 ILE A C 1
ATOM 562 O O . ILE A 1 74 ? -4.453 -9.404 -2.160 1.00 92.44 74 ILE A O 1
ATOM 566 N N . PHE A 1 75 ? -3.421 -9.257 -0.168 1.00 89.81 75 PHE A N 1
ATOM 567 C CA . PHE A 1 75 ? -2.747 -10.549 -0.272 1.00 89.81 75 PHE A CA 1
ATOM 568 C C . PHE A 1 75 ? -3.701 -11.735 -0.130 1.00 89.81 75 PHE A C 1
ATOM 570 O O . PHE A 1 75 ? -3.533 -12.719 -0.841 1.00 89.81 75 PHE A O 1
ATOM 577 N N . GLU A 1 76 ? -4.689 -11.648 0.760 1.00 90.12 76 GLU A N 1
ATOM 578 C CA . GLU A 1 76 ? -5.657 -12.721 1.004 1.00 90.12 76 GLU A CA 1
ATOM 579 C C . GLU A 1 76 ? -6.496 -13.031 -0.245 1.00 90.12 76 GLU A C 1
ATOM 581 O O . GLU A 1 76 ? -6.712 -14.199 -0.558 1.00 90.12 76 GLU A O 1
ATOM 586 N N . GLY A 1 77 ? -6.899 -12.000 -0.995 1.00 87.31 77 GLY A N 1
ATOM 587 C CA . GLY A 1 77 ? -7.585 -12.135 -2.286 1.00 87.31 77 GLY A CA 1
ATOM 588 C C . GLY A 1 77 ? -6.711 -11.794 -3.496 1.00 87.31 77 GLY A C 1
ATOM 589 O O . GLY A 1 77 ? -7.229 -11.362 -4.530 1.00 87.31 77 GLY A O 1
ATOM 590 N N . ALA A 1 78 ? -5.385 -11.921 -3.373 1.00 90.44 78 ALA A N 1
ATOM 591 C CA . ALA A 1 78 ? -4.471 -11.698 -4.489 1.00 90.44 78 ALA A CA 1
ATOM 592 C C . ALA A 1 78 ? -4.644 -12.810 -5.526 1.00 90.44 78 ALA A C 1
ATOM 594 O O . ALA A 1 78 ? -4.220 -13.944 -5.310 1.00 90.44 78 ALA A O 1
ATOM 595 N N . GLU A 1 79 ? -5.221 -12.474 -6.675 1.00 91.25 79 GLU A N 1
ATOM 596 C CA . GLU A 1 79 ? -5.401 -13.423 -7.776 1.00 91.25 79 GLU A CA 1
ATOM 597 C C . GLU A 1 79 ? -4.219 -13.406 -8.748 1.00 91.25 79 GLU A C 1
ATOM 599 O O . GLU A 1 79 ? -3.942 -14.396 -9.425 1.00 91.25 79 GLU A O 1
ATOM 604 N N . TRP A 1 80 ? -3.490 -12.288 -8.813 1.00 88.94 80 TRP A N 1
ATOM 605 C CA . TRP A 1 80 ? -2.366 -12.137 -9.727 1.00 88.94 80 TRP A CA 1
ATOM 606 C C . TRP A 1 80 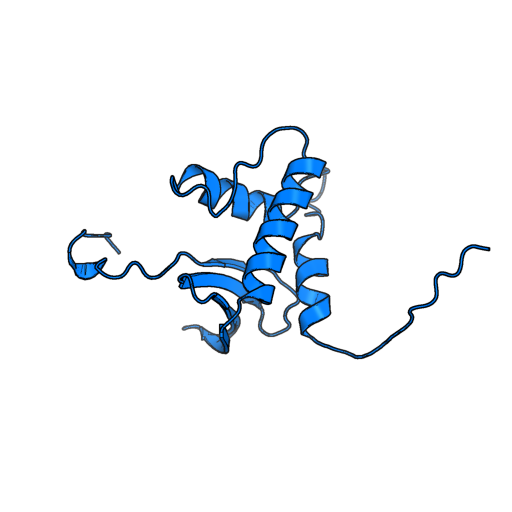? -1.182 -11.461 -9.046 1.00 88.94 80 TRP A C 1
ATOM 608 O O . TRP A 1 80 ? -1.310 -10.434 -8.382 1.00 88.94 80 TRP A O 1
ATOM 618 N N . SER A 1 81 ? 0.005 -12.027 -9.237 1.00 92.19 81 SER A N 1
ATOM 619 C CA . SER A 1 81 ? 1.257 -11.411 -8.814 1.00 92.19 81 SER A CA 1
ATOM 620 C C . SER A 1 81 ? 2.353 -11.732 -9.816 1.00 92.19 81 SER A C 1
ATOM 622 O O . SER A 1 81 ? 2.452 -12.859 -10.302 1.00 92.19 81 SER A O 1
ATOM 624 N N . ASN A 1 82 ? 3.154 -10.729 -10.166 1.00 92.69 82 ASN A N 1
ATOM 625 C CA . ASN A 1 82 ? 4.266 -10.916 -11.086 1.00 92.69 82 ASN A CA 1
ATOM 626 C C . ASN A 1 82 ? 5.378 -9.888 -10.853 1.00 92.69 82 ASN A C 1
ATOM 628 O O . ASN A 1 82 ? 5.125 -8.719 -10.543 1.00 92.69 82 ASN A O 1
ATOM 632 N N . THR A 1 83 ? 6.618 -10.314 -11.082 1.00 93.44 83 THR A N 1
ATOM 633 C CA . THR A 1 83 ? 7.803 -9.453 -11.020 1.00 93.44 83 THR A CA 1
ATOM 634 C C . THR A 1 83 ? 8.229 -9.077 -12.431 1.00 93.44 83 THR A C 1
ATOM 636 O O . THR A 1 83 ? 8.483 -9.947 -13.260 1.00 93.44 83 THR A O 1
ATOM 639 N N . HIS A 1 84 ? 8.337 -7.781 -12.715 1.00 93.12 84 HIS A N 1
ATOM 640 C CA . HIS A 1 84 ? 8.749 -7.292 -14.032 1.00 93.12 84 HIS A CA 1
ATOM 641 C C . HIS A 1 84 ? 9.633 -6.043 -13.936 1.00 93.12 84 HIS A C 1
ATOM 643 O O . HIS A 1 84 ? 9.757 -5.418 -12.883 1.00 93.12 84 HIS A O 1
ATOM 649 N N . LEU A 1 85 ? 10.274 -5.685 -15.052 1.00 93.56 85 LEU A N 1
ATOM 650 C CA . LEU A 1 85 ? 11.101 -4.485 -15.176 1.00 93.56 85 LEU A CA 1
ATOM 651 C C . LEU A 1 85 ? 10.262 -3.327 -15.724 1.00 93.56 85 LEU A C 1
ATOM 653 O O . LEU A 1 85 ? 9.664 -3.435 -16.792 1.00 93.56 85 LEU A O 1
ATOM 657 N N . LEU A 1 86 ? 10.241 -2.207 -15.005 1.00 89.06 86 LEU A N 1
ATOM 658 C CA . LEU A 1 86 ? 9.655 -0.955 -15.476 1.00 89.06 86 LEU A CA 1
ATOM 659 C C . LEU A 1 86 ? 10.493 -0.344 -16.611 1.00 89.06 86 LEU A C 1
ATOM 661 O O . LEU A 1 86 ? 11.701 -0.604 -16.695 1.00 89.06 86 LEU A O 1
ATOM 665 N N . PRO A 1 87 ? 9.890 0.520 -17.452 1.00 85.94 87 PRO A N 1
ATOM 666 C CA . PRO A 1 87 ? 10.631 1.305 -18.434 1.00 85.94 87 PRO A CA 1
ATOM 667 C C . PRO A 1 87 ? 11.706 2.133 -17.718 1.00 85.94 87 PRO A C 1
ATOM 669 O O . PRO A 1 87 ? 11.402 2.996 -16.897 1.00 85.94 87 PRO A O 1
ATOM 672 N N . GLY A 1 88 ? 12.970 1.806 -17.985 1.00 90.56 88 GLY A N 1
ATOM 673 C CA . GLY A 1 88 ? 14.129 2.293 -17.228 1.00 90.56 88 GLY A CA 1
ATOM 674 C C . GLY A 1 88 ? 14.945 1.194 -16.537 1.00 90.56 88 GLY A C 1
ATOM 675 O O . GLY A 1 88 ? 15.968 1.501 -15.938 1.00 90.56 88 GLY A O 1
ATOM 676 N N . GLY A 1 89 ? 14.529 -0.076 -16.629 1.00 91.62 89 GLY A N 1
ATOM 677 C CA . GLY A 1 89 ? 15.283 -1.215 -16.090 1.00 91.62 89 GLY A CA 1
ATOM 678 C C . GLY A 1 89 ? 15.136 -1.396 -14.578 1.00 91.62 89 GLY A C 1
ATOM 679 O O . GLY A 1 89 ? 15.998 -1.994 -13.941 1.00 91.62 89 GLY A O 1
ATOM 680 N N . LEU A 1 90 ? 14.056 -0.876 -13.988 1.00 91.69 90 LEU A N 1
ATOM 681 C CA . LEU A 1 90 ? 13.802 -0.974 -12.553 1.00 91.69 90 LEU A CA 1
ATOM 682 C C . LEU A 1 90 ? 12.893 -2.165 -12.247 1.00 91.69 90 LEU A C 1
ATOM 684 O O . LEU A 1 90 ? 11.721 -2.161 -12.619 1.00 91.69 90 LEU A O 1
ATOM 688 N N . ALA A 1 91 ? 13.423 -3.163 -11.548 1.00 93.75 91 ALA A N 1
ATOM 689 C CA . ALA A 1 91 ? 12.687 -4.377 -11.221 1.00 93.75 91 ALA A CA 1
ATOM 690 C C . ALA A 1 91 ? 11.704 -4.123 -10.065 1.00 93.75 91 ALA A C 1
ATOM 692 O O . ALA A 1 91 ? 12.082 -3.579 -9.021 1.00 93.75 91 ALA A O 1
ATOM 693 N N . VAL A 1 92 ? 10.440 -4.507 -10.249 1.00 94.25 92 VAL A N 1
ATOM 694 C CA . VAL A 1 92 ? 9.362 -4.316 -9.271 1.00 94.25 92 VAL A CA 1
ATOM 695 C C . VAL A 1 92 ? 8.483 -5.553 -9.163 1.00 94.25 92 VAL A C 1
ATOM 697 O O . VAL A 1 92 ? 8.236 -6.244 -10.151 1.00 94.25 92 VAL A O 1
ATOM 700 N N . PHE A 1 93 ? 7.990 -5.799 -7.954 1.00 93.50 93 PHE A N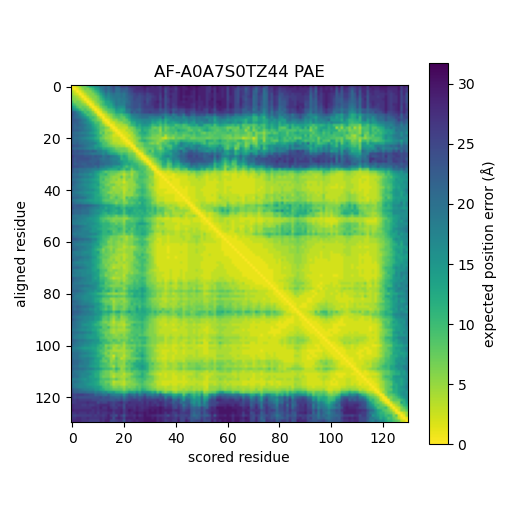 1
ATOM 701 C CA . PHE A 1 93 ? 6.974 -6.805 -7.683 1.00 93.50 93 PHE A CA 1
ATOM 702 C C . PHE A 1 93 ? 5.607 -6.131 -7.623 1.00 93.50 93 PHE A C 1
ATOM 704 O O . PHE A 1 93 ? 5.415 -5.181 -6.858 1.00 93.50 93 PHE A O 1
ATOM 711 N N . GLU A 1 94 ? 4.673 -6.596 -8.446 1.00 93.88 94 GLU A N 1
ATOM 712 C CA . GLU A 1 94 ? 3.307 -6.090 -8.495 1.00 93.88 94 GLU A CA 1
ATOM 713 C C . GLU A 1 94 ? 2.316 -7.193 -8.122 1.00 93.88 94 GLU A C 1
ATOM 715 O O . GLU A 1 94 ? 2.406 -8.311 -8.627 1.00 93.88 94 GLU A O 1
ATOM 720 N N . VAL A 1 95 ? 1.358 -6.851 -7.259 1.00 92.88 95 VAL A N 1
ATOM 721 C CA . VAL A 1 95 ? 0.274 -7.735 -6.816 1.00 92.88 95 VAL A CA 1
ATOM 722 C C . VAL A 1 95 ? -1.069 -7.079 -7.112 1.00 92.88 95 VAL A C 1
ATOM 724 O O . VAL A 1 95 ? -1.235 -5.877 -6.882 1.00 92.88 95 VAL A O 1
ATOM 727 N N . ARG A 1 96 ? -2.023 -7.872 -7.603 1.00 92.56 96 ARG A N 1
ATOM 728 C CA . ARG A 1 96 ? -3.393 -7.489 -7.951 1.00 92.56 96 ARG A CA 1
ATOM 729 C C . ARG A 1 96 ? -4.395 -8.396 -7.236 1.00 92.56 96 ARG A C 1
ATOM 731 O O . ARG A 1 96 ? -4.303 -9.620 -7.294 1.00 92.56 96 ARG A O 1
ATOM 738 N N . HIS A 1 97 ? -5.349 -7.753 -6.584 1.00 92.31 97 HIS A N 1
ATOM 739 C CA . HIS A 1 97 ? -6.531 -8.329 -5.963 1.00 92.31 97 HIS A CA 1
ATOM 740 C C . HIS A 1 97 ? -7.631 -8.522 -7.012 1.00 92.31 97 HIS A C 1
ATOM 742 O O . HIS A 1 97 ? -7.685 -7.755 -7.977 1.00 92.31 97 HIS A O 1
ATOM 748 N N . GLY A 1 98 ? -8.535 -9.480 -6.800 1.00 86.94 98 GLY A N 1
ATOM 749 C CA . GLY A 1 98 ? -9.663 -9.729 -7.711 1.00 86.94 98 GLY A CA 1
ATOM 750 C C . GLY A 1 98 ? -10.580 -8.521 -7.933 1.00 86.94 98 GLY A C 1
ATOM 751 O O . GLY A 1 98 ? -10.999 -8.243 -9.050 1.00 86.94 98 GLY A O 1
ATOM 752 N N . ASP A 1 99 ? -10.784 -7.707 -6.894 1.00 87.25 99 ASP A N 1
ATOM 753 C CA . ASP A 1 99 ? -11.497 -6.413 -6.979 1.00 87.25 99 ASP A CA 1
ATOM 754 C C . ASP A 1 99 ? -10.735 -5.312 -7.766 1.00 87.25 99 ASP A C 1
ATOM 756 O O . ASP A 1 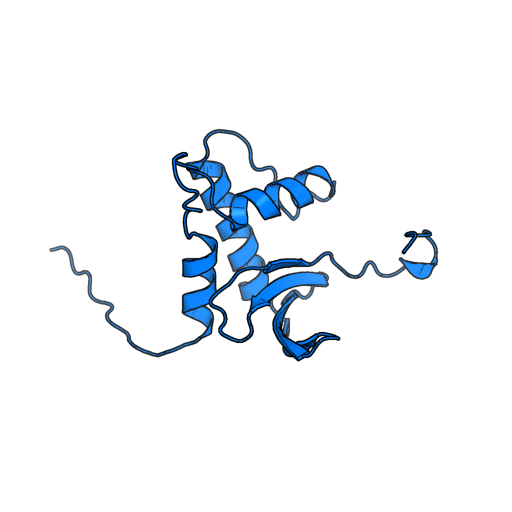99 ? -11.177 -4.167 -7.844 1.00 87.25 99 ASP A O 1
ATOM 760 N N . GLY A 1 100 ? -9.544 -5.603 -8.299 1.00 87.94 100 GLY A N 1
ATOM 761 C CA . GLY A 1 100 ? -8.705 -4.692 -9.088 1.00 87.94 100 GLY A CA 1
ATOM 762 C C . GLY A 1 100 ? -7.640 -3.930 -8.288 1.00 87.94 100 GLY A C 1
ATOM 763 O O . GLY A 1 100 ? -6.637 -3.486 -8.863 1.00 87.94 100 GLY A O 1
ATOM 764 N N . TYR A 1 101 ? -7.818 -3.790 -6.973 1.00 91.69 101 TYR A N 1
ATOM 765 C CA . TYR A 1 101 ? -6.855 -3.136 -6.079 1.00 91.69 101 TYR A CA 1
ATOM 766 C C . TYR A 1 101 ? -5.500 -3.841 -6.096 1.00 91.69 101 TYR A C 1
ATOM 768 O O . TYR A 1 101 ? -5.400 -5.025 -6.395 1.00 91.69 101 TYR A O 1
ATOM 776 N N . GLY A 1 102 ? -4.427 -3.138 -5.754 1.00 93.56 102 GLY A N 1
ATOM 777 C CA . GLY A 1 102 ? -3.117 -3.772 -5.729 1.00 93.56 102 GLY A CA 1
ATOM 778 C C . GLY A 1 102 ? -2.073 -3.006 -4.949 1.00 93.56 102 GLY A C 1
ATOM 779 O O . GLY A 1 102 ? -2.333 -1.949 -4.371 1.00 93.56 102 GLY A O 1
ATOM 780 N N . ALA A 1 103 ? -0.864 -3.545 -4.949 1.00 93.81 103 ALA A N 1
ATOM 781 C CA . ALA A 1 103 ? 0.278 -2.939 -4.290 1.00 93.81 103 ALA A CA 1
ATOM 782 C C . ALA A 1 103 ? 1.579 -3.297 -5.013 1.00 93.81 103 ALA A C 1
ATOM 784 O O . ALA A 1 103 ? 1.669 -4.314 -5.706 1.00 93.81 103 ALA A O 1
ATOM 785 N N . ARG A 1 104 ? 2.579 -2.419 -4.881 1.00 93.75 104 ARG A N 1
ATOM 786 C CA . ARG A 1 104 ? 3.857 -2.529 -5.584 1.00 93.75 104 ARG A CA 1
ATOM 787 C C . ARG A 1 104 ? 5.040 -2.376 -4.637 1.00 93.75 104 ARG A C 1
ATOM 789 O O . ARG A 1 104 ? 5.100 -1.430 -3.847 1.00 93.75 104 ARG A O 1
ATOM 796 N N . TRP A 1 105 ? 6.034 -3.240 -4.815 1.00 93.19 105 TRP A N 1
ATOM 797 C CA . TRP A 1 105 ? 7.321 -3.207 -4.121 1.00 93.19 105 TRP A CA 1
ATOM 798 C C . TRP A 1 105 ? 8.485 -3.220 -5.115 1.00 93.19 105 TRP A C 1
ATOM 800 O O . TRP A 1 105 ? 8.300 -3.428 -6.314 1.00 93.19 105 TRP A O 1
ATOM 810 N N . GLY A 1 106 ? 9.703 -2.966 -4.636 1.00 92.38 106 GLY A N 1
ATOM 811 C CA . GLY A 1 106 ? 10.916 -3.335 -5.376 1.00 92.38 106 GLY A CA 1
ATOM 812 C C . GLY A 1 106 ? 10.955 -4.844 -5.637 1.00 92.38 106 GLY A C 1
ATOM 813 O O . GLY A 1 106 ? 10.282 -5.596 -4.937 1.00 92.38 106 GLY A O 1
ATOM 814 N N . ALA A 1 107 ? 11.712 -5.294 -6.637 1.00 90.19 107 ALA A N 1
ATOM 815 C CA . ALA A 1 107 ? 11.814 -6.722 -6.959 1.00 90.19 107 ALA A CA 1
ATOM 816 C C . ALA A 1 107 ? 12.273 -7.591 -5.782 1.00 90.19 107 ALA A C 1
ATOM 818 O O . ALA A 1 107 ? 11.829 -8.726 -5.664 1.00 90.19 107 ALA A O 1
ATOM 819 N N . ASP A 1 108 ? 13.083 -7.040 -4.880 1.00 85.19 108 ASP A N 1
ATOM 820 C CA . ASP A 1 108 ? 13.498 -7.712 -3.647 1.00 85.19 108 ASP A CA 1
ATOM 821 C C . ASP A 1 108 ? 12.378 -7.815 -2.594 1.00 85.19 108 ASP A C 1
ATOM 823 O O . ASP A 1 108 ? 12.585 -8.370 -1.520 1.00 85.19 108 ASP A O 1
ATOM 827 N N . GLY A 1 109 ? 11.207 -7.208 -2.827 1.00 84.19 109 GLY A N 1
ATOM 828 C CA . GLY A 1 109 ? 10.126 -7.097 -1.841 1.00 84.19 109 GLY A CA 1
ATOM 829 C C . GLY A 1 109 ? 10.450 -6.169 -0.663 1.00 84.19 109 GLY A C 1
ATOM 830 O O . GLY A 1 109 ? 9.596 -5.890 0.173 1.00 84.19 109 GLY A O 1
ATOM 831 N N . MET A 1 110 ? 11.672 -5.637 -0.613 1.00 82.31 110 MET A N 1
ATOM 832 C CA . MET A 1 110 ? 12.170 -4.878 0.530 1.00 82.31 110 MET A CA 1
ATOM 833 C C . MET A 1 110 ? 11.656 -3.441 0.585 1.00 82.31 110 MET A C 1
ATOM 835 O O . MET A 1 110 ? 11.623 -2.836 1.642 1.00 82.31 110 MET A O 1
ATOM 839 N N . THR A 1 111 ? 11.255 -2.853 -0.540 1.00 86.69 111 THR A N 1
ATOM 840 C CA . THR A 1 111 ? 10.867 -1.436 -0.577 1.00 86.69 111 THR A CA 1
ATOM 841 C C . THR A 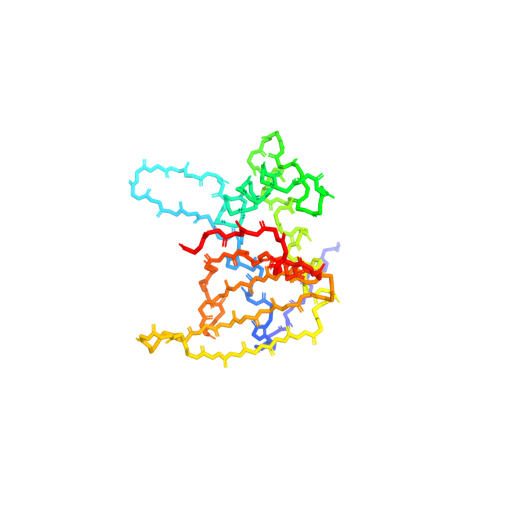1 111 ? 9.448 -1.287 -1.078 1.00 86.69 111 THR A C 1
ATOM 843 O O . THR A 1 111 ? 9.197 -1.452 -2.272 1.00 86.69 111 THR A O 1
ATOM 846 N N . PHE A 1 112 ? 8.523 -0.927 -0.187 1.00 90.94 112 PHE A N 1
ATOM 847 C CA . PHE A 1 112 ? 7.165 -0.570 -0.584 1.00 90.94 112 PHE A CA 1
ATOM 848 C C . PHE A 1 112 ? 7.182 0.703 -1.433 1.00 90.94 112 PHE A C 1
ATOM 850 O O . PHE A 1 112 ? 7.670 1.749 -1.002 1.00 90.94 112 PHE A O 1
ATOM 857 N N . ARG A 1 113 ? 6.655 0.617 -2.656 1.00 91.19 113 ARG A N 1
ATOM 858 C CA . ARG A 1 113 ? 6.589 1.758 -3.578 1.00 91.19 113 ARG A CA 1
ATOM 859 C C . ARG A 1 113 ? 5.255 2.484 -3.488 1.00 91.19 113 ARG A C 1
ATOM 861 O O . ARG A 1 113 ? 5.228 3.705 -3.621 1.00 91.19 113 ARG A O 1
ATOM 868 N N . GLY A 1 114 ? 4.165 1.753 -3.276 1.00 92.19 114 GLY A N 1
ATOM 869 C CA . GLY A 1 114 ? 2.830 2.333 -3.188 1.00 92.19 114 GLY A CA 1
ATOM 870 C C . GLY A 1 114 ? 1.718 1.342 -3.502 1.00 92.19 114 GLY A C 1
ATOM 871 O O . GLY A 1 114 ? 1.963 0.216 -3.938 1.00 92.19 114 GLY A O 1
ATOM 872 N N . PHE A 1 115 ? 0.488 1.796 -3.284 1.00 92.50 115 PHE A N 1
ATOM 873 C CA . PHE A 1 115 ? -0.716 1.078 -3.672 1.00 92.50 115 PHE A CA 1
ATOM 874 C C . PHE A 1 115 ? -1.075 1.345 -5.136 1.00 92.50 115 PHE A C 1
ATOM 876 O O . PHE A 1 115 ? -0.667 2.348 -5.725 1.00 92.50 115 PHE A O 1
ATOM 883 N N . LEU A 1 116 ? -1.828 0.420 -5.719 1.00 91.31 116 LEU A N 1
ATOM 884 C CA . LEU A 1 116 ? -2.305 0.464 -7.091 1.00 91.31 116 LEU A CA 1
ATOM 885 C C . LEU A 1 116 ? -3.820 0.581 -7.085 1.00 91.31 116 LEU A C 1
ATOM 887 O O . LEU A 1 116 ? -4.513 -0.149 -6.375 1.00 91.31 116 LEU A O 1
ATOM 891 N N . GLU A 1 117 ? -4.312 1.517 -7.884 1.00 87.81 117 GLU A N 1
ATOM 892 C CA . GLU A 1 117 ? -5.741 1.732 -8.052 1.00 87.81 117 GLU A CA 1
ATOM 893 C C . GLU A 1 117 ? -6.346 0.638 -8.947 1.00 87.81 117 GLU A C 1
ATOM 895 O O . GLU A 1 117 ? -5.662 0.123 -9.849 1.00 87.81 117 GLU A O 1
ATOM 900 N N . PRO A 1 118 ? -7.610 0.261 -8.684 1.00 87.69 118 PRO A N 1
ATOM 901 C CA . PRO A 1 118 ? -8.311 -0.726 -9.482 1.00 87.69 118 PRO A CA 1
ATOM 902 C C . PRO A 1 118 ? -8.520 -0.246 -10.913 1.00 87.69 118 PRO A C 1
ATOM 904 O O . PRO A 1 118 ? -8.797 0.928 -11.168 1.00 87.69 118 PRO A O 1
ATOM 907 N N . GLN A 1 119 ? -8.391 -1.175 -11.861 1.00 69.19 119 GLN A N 1
ATOM 908 C CA . GLN A 1 119 ? -8.825 -0.938 -13.231 1.00 69.19 119 GLN A CA 1
ATOM 909 C C . GLN A 1 119 ? -10.352 -0.904 -13.219 1.00 69.19 119 GLN A C 1
ATOM 911 O O . GLN A 1 119 ? -11.000 -1.932 -13.071 1.00 69.19 119 GLN A O 1
ATOM 916 N N . MET A 1 120 ? -10.933 0.288 -13.310 1.00 59.78 120 MET A N 1
ATOM 917 C CA . MET A 1 120 ? -12.383 0.422 -13.399 1.00 59.78 120 MET A CA 1
ATOM 918 C C . MET A 1 120 ? -12.854 -0.157 -14.740 1.00 59.78 120 MET A C 1
ATOM 920 O O . MET A 1 120 ? -12.437 0.327 -15.800 1.00 59.78 120 MET A O 1
ATOM 924 N N . GLU A 1 121 ? -13.739 -1.154 -14.709 1.00 44.25 121 GLU A N 1
ATOM 925 C CA . GLU A 1 121 ? -14.460 -1.614 -15.898 1.00 44.25 121 GLU A CA 1
ATOM 926 C C . GLU A 1 121 ? -15.306 -0.435 -16.427 1.00 44.25 121 GLU A C 1
ATOM 928 O O . GLU A 1 121 ? -16.242 0.018 -15.774 1.00 44.25 121 GLU A O 1
ATOM 933 N N . GLY A 1 122 ? -14.888 0.159 -17.555 1.00 50.12 122 GLY A N 1
ATOM 934 C CA . GLY A 1 122 ? -15.501 1.368 -18.137 1.00 50.12 122 GLY A CA 1
ATOM 935 C C . GLY A 1 122 ? -14.688 2.674 -18.049 1.00 50.12 122 GLY A C 1
ATOM 936 O O . GLY A 1 122 ? -15.176 3.730 -18.449 1.00 50.12 122 GLY A O 1
ATOM 937 N N . GLY A 1 123 ? -13.429 2.655 -17.588 1.00 47.09 123 GLY A N 1
ATOM 938 C CA . GLY A 1 123 ? -12.582 3.863 -17.512 1.00 47.09 123 GLY A CA 1
ATOM 939 C C . GLY A 1 123 ? -12.301 4.574 -18.852 1.00 47.09 123 GLY A C 1
ATOM 940 O O . GLY A 1 123 ? -11.973 5.762 -18.858 1.00 47.09 123 GLY A O 1
ATOM 941 N N . HIS A 1 124 ? -12.484 3.889 -19.987 1.00 46.84 124 HIS A N 1
ATOM 942 C CA . HIS A 1 124 ? -12.313 4.465 -21.328 1.00 46.84 124 HIS A CA 1
ATOM 943 C C . HIS A 1 124 ? -13.372 5.534 -21.673 1.00 46.84 124 HIS A C 1
ATOM 945 O O . HIS A 1 124 ? -13.136 6.359 -22.548 1.00 46.84 124 HIS A O 1
ATOM 951 N N . GLU A 1 125 ? -14.490 5.611 -20.944 1.00 43.09 125 GLU A N 1
ATOM 952 C CA . GLU A 1 125 ? -15.553 6.596 -21.209 1.00 43.09 125 GLU A CA 1
ATOM 953 C C . GLU A 1 125 ? -15.568 7.782 -20.222 1.00 43.09 125 GLU A C 1
ATOM 955 O O . GLU A 1 125 ? -16.437 8.652 -20.301 1.00 43.09 125 GLU A O 1
ATOM 960 N N . LYS A 1 126 ? -14.608 7.866 -19.285 1.00 44.22 126 LYS A N 1
ATOM 961 C CA . LYS A 1 126 ? -14.582 8.900 -18.223 1.00 44.22 126 LYS A CA 1
ATOM 962 C C . LYS A 1 126 ? -13.290 9.722 -18.138 1.00 44.22 126 LYS A C 1
ATOM 964 O O . LYS A 1 126 ? -13.043 10.343 -17.111 1.00 44.22 126 LYS A O 1
ATOM 969 N N . GLY A 1 127 ? -12.503 9.782 -19.215 1.00 42.84 127 GLY A N 1
ATOM 970 C CA . GLY A 1 127 ? -11.542 10.871 -19.448 1.00 42.84 127 GLY A CA 1
ATOM 971 C C . GLY A 1 127 ? -10.551 11.149 -18.310 1.00 42.84 127 GLY A C 1
ATOM 972 O O . GLY A 1 127 ? -10.408 12.297 -17.893 1.00 42.84 127 GLY A O 1
ATOM 973 N N . TRP A 1 128 ? -9.856 10.126 -17.810 1.00 41.59 128 TRP A N 1
ATOM 974 C CA . TRP A 1 128 ? -8.679 10.363 -16.973 1.00 41.59 128 TRP A CA 1
ATOM 975 C C . TRP A 1 128 ? -7.548 10.871 -17.871 1.00 41.59 128 TRP A C 1
ATOM 977 O O . TRP A 1 128 ? -7.033 10.138 -18.713 1.00 41.59 128 TRP A O 1
ATOM 987 N N . LEU A 1 129 ? -7.221 12.156 -17.731 1.00 47.16 129 LEU A N 1
ATOM 988 C CA . LEU A 1 129 ? -6.108 12.793 -18.431 1.00 47.16 129 LEU A CA 1
ATOM 989 C C . LEU A 1 129 ? -4.788 12.196 -17.924 1.00 47.16 129 LEU A C 1
ATOM 991 O O . LEU A 1 129 ? -4.501 12.263 -16.728 1.00 47.16 129 LEU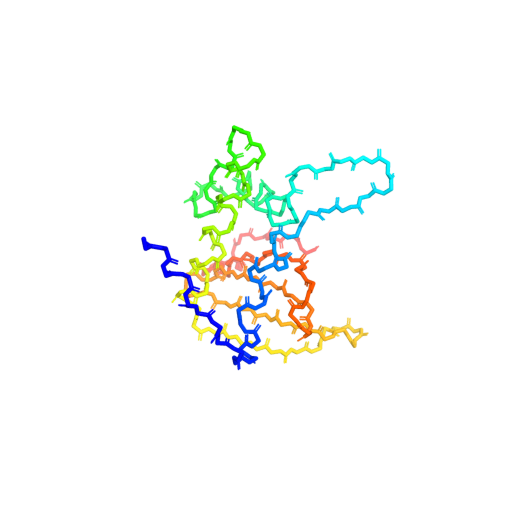 A O 1
ATOM 995 N N . HIS A 1 130 ? -4.045 11.585 -18.850 1.00 47.19 130 HIS A N 1
ATOM 996 C CA . HIS A 1 130 ? -2.658 11.152 -18.671 1.00 47.19 130 HIS A CA 1
ATOM 997 C C . HIS A 1 130 ? -1.718 12.356 -18.555 1.00 47.19 130 HIS A C 1
ATOM 999 O O . HIS A 1 130 ? -1.989 13.374 -19.235 1.00 47.19 130 HIS A O 1
#

Solvent-accessible surface area (backbone atoms only — not comparable to full-atom values): 7769 Å² total; per-residue (Å²): 137,83,86,84,78,81,88,71,94,64,89,52,69,73,71,50,38,65,56,44,34,61,39,62,51,86,48,97,93,49,93,48,78,48,17,61,36,25,60,46,38,49,58,48,27,76,70,45,88,81,50,78,71,38,76,75,59,83,56,48,68,52,20,36,53,51,32,49,54,50,51,52,52,38,61,76,48,45,75,45,73,54,73,49,65,43,98,88,75,48,52,26,29,41,38,30,18,76,87,32,35,29,40,34,24,31,58,82,38,66,42,70,74,44,74,39,77,47,76,60,92,65,54,89,82,66,74,77,82,128

Sequence (130 aa):
SSSSSSSSSSLDSNNQLPMQFNEMHESRGRRHTLTVGARALAKHAVRSSDKWWGDPRGPEAAKNAEALSVLLRIFEGAEWSNTHLLPGGLAVFEVRHGDGYGARWGADGMTFRGFLEPQMEGGHEKGWLH

Organism: Hemiselmis andersenii (NCBI:txid464988)

Radius of gyration: 16.5 Å; Cα contacts (8 Å, |Δi|>4): 188; chains: 1; bounding box: 33×36×52 Å

Secondary structure (DSSP, 8-state):
------------HHHHHHHHHT-EEEETTEEEEEEHHHHHHHHHHHH-SS-TT----SSHHHHHHHHHHHHHHHHHTEEEEEEEEETTTEEEEEEEETTS-EEEEETTS-SEEEEE----TTGGGS----

Nearest PDB structures (foldseek):
  6d7y-assembly1_A  TM=8.225E-01  e=2.620E-05  Pseudomonas aeruginosa
  4poi-assembly1_A  TM=4.836E-01  e=3.814E-01  Bacteroides caccae ATCC 43185
  7ahm-assembly2_C  TM=5.553E-01  e=2.292E+00  Bacillus subtilis
  7kzt-assembly1_B  TM=7.011E-01  e=6.166E+00  Homo sapiens
  7adp-assembly1_A  TM=5.948E-01  e=3.759E+00  Homo sapiens

Foldseek 3Di:
DDDPDDPDPDPPLVVQLLVLQLDFDDDPPDRDLAGPQLVQLCVVCVVDPPCLSPHQDDDRVSSSVSSSVSVVVQVVQFPDWDWDADDVRFIKIWTAGPQQKIFIAGNSSNGGPHIDDGDDPPVVPVDDDD

Mean predicted aligned error: 10.42 Å